Protein AF-A0A2L0VDP8-F1 (afdb_monomer_lite)

Secondary structure (DSSP, 8-state):
--HHHHHHHHHHHHHT--------EEEEEEEEEEE--EEEE-TTS-EEEEPPEEEEEEEEEE--SS--EEEEEEEEEETTS---S-STT---SEEESEEEPTT-TTEEEEBS---SSS--PPPB--B-TT-B-S--EEEEETT---EEEEEEEEEEEETTEET-

Structure (mmCIF, N/CA/C/O backbone):
data_AF-A0A2L0VDP8-F1
#
_entry.id   AF-A0A2L0VDP8-F1
#
loop_
_atom_site.group_PDB
_atom_site.id
_atom_site.type_symbol
_atom_site.label_atom_id
_atom_site.label_alt_id
_atom_site.label_comp_id
_atom_site.label_asym_id
_atom_site.label_entity_id
_atom_site.label_seq_id
_atom_site.pdbx_PDB_ins_code
_atom_site.Cartn_x
_atom_site.Cartn_y
_atom_site.Cartn_z
_atom_site.occupancy
_atom_site.B_iso_or_equiv
_atom_site.auth_seq_id
_atom_site.auth_comp_id
_atom_site.auth_asym_id
_atom_site.auth_atom_id
_atom_site.pdbx_PDB_model_num
ATOM 1 N N . MET A 1 1 ? -23.212 -39.599 25.230 1.00 50.66 1 MET A N 1
ATOM 2 C CA . MET A 1 1 ? -22.667 -38.274 24.851 1.00 50.66 1 MET A CA 1
ATOM 3 C C . MET A 1 1 ? -22.877 -37.335 26.022 1.00 50.66 1 MET A C 1
ATOM 5 O O . MET A 1 1 ? -24.000 -37.229 26.491 1.00 50.66 1 MET A O 1
ATOM 9 N N . ASN A 1 2 ? -21.799 -36.774 26.568 1.00 51.88 2 ASN A N 1
ATOM 10 C CA . ASN A 1 2 ? -21.827 -36.059 27.843 1.00 51.88 2 ASN A CA 1
ATOM 11 C C . ASN A 1 2 ? -22.325 -34.611 27.621 1.00 51.88 2 ASN A C 1
ATOM 13 O O . ASN A 1 2 ? -21.630 -33.857 26.937 1.00 51.88 2 ASN A O 1
ATOM 17 N N . PRO A 1 3 ? -23.496 -34.201 28.148 1.00 59.81 3 PRO A N 1
ATOM 18 C CA . PRO A 1 3 ? -24.065 -32.863 27.920 1.00 59.81 3 PRO A CA 1
ATOM 19 C C . PRO A 1 3 ? -23.149 -31.727 28.409 1.00 59.81 3 PRO A C 1
ATOM 21 O O . PRO A 1 3 ? -23.218 -30.609 27.903 1.00 59.81 3 PRO A O 1
ATOM 24 N N . PHE A 1 4 ? -22.223 -32.036 29.322 1.00 62.88 4 PHE A N 1
ATOM 25 C CA . PHE A 1 4 ? -21.184 -31.124 29.801 1.00 62.88 4 PHE A CA 1
ATOM 26 C C . PHE A 1 4 ? -20.185 -30.693 28.714 1.00 62.88 4 PHE A C 1
ATOM 28 O O . PHE A 1 4 ? -19.740 -29.548 28.705 1.00 62.88 4 PHE A O 1
ATOM 35 N N . LEU A 1 5 ? -19.852 -31.585 27.775 1.00 57.28 5 LEU A N 1
ATOM 36 C CA . LEU A 1 5 ? -18.908 -31.296 26.686 1.00 57.28 5 LEU A CA 1
ATOM 37 C C . LEU A 1 5 ? -19.510 -30.331 25.653 1.00 57.28 5 LEU A C 1
ATOM 39 O O . LEU A 1 5 ? -18.810 -29.460 25.146 1.00 57.28 5 LEU A O 1
ATOM 43 N N . LEU A 1 6 ? -20.817 -30.442 25.399 1.00 59.72 6 LEU A N 1
ATOM 44 C CA . LEU A 1 6 ? -21.552 -29.584 24.462 1.00 59.72 6 LEU A CA 1
ATOM 45 C C . LEU A 1 6 ? -21.657 -28.136 24.973 1.00 59.72 6 LEU A C 1
ATOM 47 O O . LEU A 1 6 ? -21.409 -27.191 24.224 1.00 59.72 6 LEU A O 1
ATOM 51 N N . LEU A 1 7 ? -21.932 -27.956 26.268 1.00 59.16 7 LEU A N 1
ATOM 52 C CA . LEU A 1 7 ? -21.945 -26.640 26.921 1.00 59.16 7 LEU A CA 1
ATOM 53 C C . LEU A 1 7 ? -20.562 -25.975 26.936 1.00 59.16 7 LEU A C 1
ATOM 55 O O . LEU A 1 7 ? -20.469 -24.773 26.694 1.00 59.16 7 LEU A O 1
ATOM 59 N N . PHE A 1 8 ? -19.489 -26.746 27.138 1.00 58.59 8 PHE A N 1
ATOM 60 C CA . PHE A 1 8 ? -18.119 -26.223 27.090 1.00 58.59 8 PHE A CA 1
ATOM 61 C C . PHE A 1 8 ? -17.727 -25.730 25.694 1.00 58.59 8 PHE A C 1
ATOM 63 O O . PHE A 1 8 ? -17.122 -24.668 25.573 1.00 58.59 8 PHE A O 1
ATOM 70 N N . THR A 1 9 ? -18.105 -26.451 24.631 1.00 57.84 9 THR A N 1
ATOM 71 C CA . THR A 1 9 ? -17.824 -26.013 23.253 1.00 57.84 9 THR A CA 1
ATOM 72 C C . THR A 1 9 ? -18.583 -24.744 22.868 1.00 57.84 9 THR A C 1
ATOM 74 O O . THR A 1 9 ? -18.042 -23.903 22.154 1.00 57.84 9 THR A O 1
ATOM 77 N N . ILE A 1 10 ? -19.801 -24.565 23.389 1.00 60.47 10 ILE A N 1
ATOM 78 C CA . ILE A 1 10 ? -20.594 -23.351 23.166 1.00 60.47 10 ILE A CA 1
ATOM 79 C C . ILE A 1 10 ? -19.989 -22.174 23.948 1.00 60.47 10 ILE A C 1
ATOM 81 O O . ILE A 1 10 ? -19.824 -21.097 23.383 1.00 60.47 10 ILE A O 1
ATOM 85 N N . LEU A 1 11 ? -19.575 -22.372 25.207 1.00 54.66 11 LEU A N 1
ATOM 86 C CA . LEU A 1 11 ? -18.901 -21.329 25.993 1.00 54.66 11 LEU A CA 1
ATOM 87 C C . LEU A 1 11 ? -17.541 -20.922 25.408 1.00 54.66 11 LEU A C 1
ATOM 89 O O . LEU A 1 11 ? -17.230 -19.734 25.402 1.00 54.66 11 LEU A O 1
ATOM 93 N N . LEU A 1 12 ? -16.757 -21.867 24.874 1.00 52.75 12 LEU A N 1
ATOM 94 C CA . LEU A 1 12 ? -15.515 -21.543 24.164 1.00 52.75 12 LEU A CA 1
ATOM 95 C C . LEU A 1 12 ? -15.805 -20.704 22.913 1.00 52.75 12 LEU A C 1
ATOM 97 O O . LEU A 1 12 ? -15.177 -19.668 22.720 1.00 52.75 12 LEU A O 1
ATOM 101 N N . ALA A 1 13 ? -16.790 -21.095 22.097 1.00 48.72 13 ALA A N 1
ATOM 102 C CA . ALA A 1 13 ? -17.176 -20.342 20.901 1.00 48.72 13 ALA A CA 1
ATOM 103 C C . ALA A 1 13 ? -17.688 -18.923 21.225 1.00 48.72 13 ALA A C 1
ATOM 105 O O . ALA A 1 13 ? -17.437 -17.993 20.464 1.00 48.72 13 ALA A O 1
ATOM 106 N N . ILE A 1 14 ? -18.342 -18.737 22.379 1.00 52.62 14 ILE A N 1
ATOM 107 C CA . ILE A 1 14 ? -18.772 -17.426 22.894 1.00 52.62 14 ILE A CA 1
ATOM 108 C C . ILE A 1 14 ? -17.588 -16.626 23.473 1.00 52.62 14 ILE A C 1
ATOM 110 O O . ILE A 1 14 ? -17.614 -15.400 23.446 1.00 52.62 14 ILE A O 1
ATOM 114 N N . GLN A 1 15 ? -16.522 -17.250 23.980 1.00 48.69 15 GLN A N 1
ATOM 115 C CA . GLN A 1 15 ? -15.327 -16.502 24.403 1.00 48.69 15 GLN A CA 1
ATOM 116 C C . GLN A 1 15 ? -14.462 -16.037 23.227 1.00 48.69 15 GLN A C 1
ATOM 118 O O . GLN A 1 15 ? -13.835 -14.985 23.320 1.00 48.69 15 GLN A O 1
ATO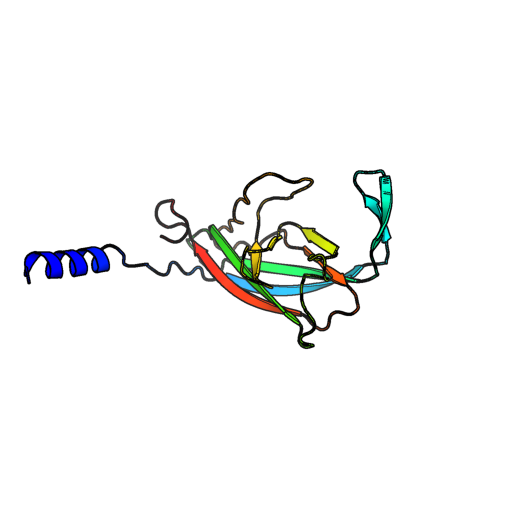M 123 N N . PHE A 1 16 ? -14.494 -16.747 22.099 1.00 47.91 16 PHE A N 1
ATOM 124 C CA . PHE A 1 16 ? -13.854 -16.324 20.852 1.00 47.91 16 PHE A CA 1
ATOM 125 C C . PHE A 1 16 ? -14.813 -15.545 19.945 1.00 47.91 16 PHE A C 1
ATOM 127 O O . PHE A 1 16 ? -14.853 -15.781 18.736 1.00 47.91 16 PHE A O 1
ATOM 134 N N . HIS A 1 17 ? -15.565 -14.581 20.497 1.00 42.88 17 HIS A N 1
ATOM 135 C CA . HIS A 1 17 ? -16.097 -13.499 19.668 1.00 42.88 17 HIS A CA 1
ATOM 136 C C . HIS A 1 17 ? -14.896 -12.788 19.043 1.00 42.88 17 HIS A C 1
ATOM 138 O O . HIS A 1 17 ? -14.310 -11.889 19.644 1.00 42.88 17 HIS A O 1
ATOM 144 N N . ALA A 1 18 ? -14.514 -13.217 17.841 1.00 46.59 18 ALA A N 1
ATOM 145 C CA . ALA A 1 18 ? -13.648 -12.470 16.955 1.00 46.59 18 ALA A CA 1
ATOM 146 C C . ALA A 1 18 ? -14.387 -11.167 16.644 1.00 46.59 18 ALA A C 1
ATOM 148 O O . ALA A 1 18 ? -15.135 -11.064 15.673 1.00 46.59 18 ALA A O 1
ATOM 149 N N . HIS A 1 19 ? -14.265 -10.185 17.536 1.00 47.44 19 HIS A N 1
ATOM 150 C CA . HIS A 1 19 ? -14.693 -8.836 17.252 1.00 47.44 19 HIS A CA 1
ATOM 151 C C . HIS A 1 19 ? -13.905 -8.419 16.020 1.00 47.44 19 HIS A C 1
ATOM 153 O O . HIS A 1 19 ? -12.683 -8.308 16.062 1.00 47.44 19 HIS A O 1
ATOM 159 N N . ILE A 1 20 ? -14.600 -8.247 14.899 1.00 54.06 20 ILE A N 1
ATOM 160 C CA . ILE A 1 20 ? -13.995 -7.689 13.699 1.00 54.06 20 ILE A CA 1
ATOM 161 C C . ILE A 1 20 ? -13.697 -6.227 14.031 1.00 54.06 20 ILE A C 1
ATOM 163 O O . ILE A 1 20 ? -14.545 -5.343 13.928 1.00 54.06 20 ILE A O 1
ATOM 167 N N . VAL A 1 21 ? -12.484 -5.989 14.514 1.00 64.62 21 VAL A N 1
ATOM 168 C CA . VAL A 1 21 ? -11.935 -4.671 14.806 1.00 64.62 21 VAL A CA 1
ATOM 169 C C . VAL A 1 21 ? -11.539 -4.055 13.465 1.00 64.62 21 VAL A C 1
ATOM 171 O O . VAL A 1 21 ? -10.397 -4.150 13.029 1.00 64.62 21 VAL A O 1
ATOM 174 N N . SER A 1 22 ? -12.525 -3.478 12.781 1.00 74.06 22 SER A N 1
ATOM 175 C CA . SER A 1 22 ? -12.353 -2.752 11.521 1.00 74.06 22 SER A CA 1
ATOM 176 C C . SER A 1 22 ? -12.049 -1.284 11.811 1.00 74.06 22 SER A C 1
ATOM 178 O O . SER A 1 22 ? -12.848 -0.615 12.467 1.00 74.06 22 SER A O 1
ATOM 180 N N . ALA A 1 23 ? -10.925 -0.777 11.310 1.00 78.00 23 ALA A N 1
ATOM 181 C CA . ALA A 1 23 ? -10.647 0.657 11.256 1.00 78.00 23 ALA A CA 1
ATOM 182 C C . ALA A 1 23 ? -11.269 1.272 9.992 1.00 78.00 23 ALA A C 1
ATOM 184 O O . ALA A 1 23 ? -11.304 0.641 8.932 1.00 78.00 23 ALA A O 1
ATOM 185 N N . ASN A 1 24 ? -11.761 2.504 10.090 1.00 86.81 24 ASN A N 1
ATOM 186 C CA . ASN A 1 24 ? -12.262 3.254 8.946 1.00 86.81 24 ASN A CA 1
ATOM 187 C C . ASN A 1 24 ? -11.091 3.938 8.230 1.00 86.81 24 ASN A C 1
ATOM 189 O O . ASN A 1 24 ? -10.682 5.033 8.611 1.00 86.81 24 ASN A O 1
ATOM 193 N N . VAL A 1 25 ? -10.554 3.300 7.189 1.00 88.88 25 VAL A N 1
ATOM 194 C CA . VAL A 1 25 ? -9.414 3.812 6.414 1.00 88.88 25 VAL A CA 1
ATOM 195 C C . VAL A 1 25 ? -9.813 4.063 4.961 1.00 88.88 25 VAL A C 1
ATOM 197 O O . VAL A 1 25 ? -10.356 3.178 4.301 1.00 88.88 25 VAL A O 1
ATOM 200 N N . THR A 1 26 ? -9.500 5.248 4.433 1.00 90.81 26 THR A N 1
ATOM 201 C CA . THR A 1 26 ? -9.572 5.514 2.985 1.00 90.81 26 THR A CA 1
ATOM 202 C C . THR A 1 26 ? -8.243 5.159 2.342 1.00 90.81 26 THR A C 1
ATOM 204 O O . THR A 1 26 ? -7.200 5.497 2.893 1.00 90.81 26 THR A O 1
ATOM 207 N N . ALA A 1 27 ? -8.278 4.532 1.167 1.00 91.38 27 ALA A N 1
ATOM 208 C CA . ALA A 1 27 ? -7.098 4.181 0.388 1.00 91.38 27 ALA A CA 1
ATOM 209 C C . ALA A 1 27 ? -7.131 4.877 -0.984 1.00 91.38 27 ALA A C 1
ATOM 211 O O . ALA A 1 27 ? -8.159 4.844 -1.663 1.00 91.38 27 ALA A O 1
ATOM 212 N N . ARG A 1 28 ? -6.016 5.475 -1.409 1.00 91.38 28 ARG A N 1
ATOM 213 C CA . ARG A 1 28 ? -5.824 6.042 -2.755 1.00 91.38 28 ARG A CA 1
ATOM 214 C C . ARG A 1 28 ? -4.476 5.617 -3.333 1.00 91.38 28 ARG A C 1
ATOM 216 O O . ARG A 1 28 ? -3.517 5.399 -2.598 1.00 91.38 28 ARG A O 1
ATOM 223 N N . LEU A 1 29 ? -4.422 5.487 -4.655 1.00 90.38 29 LEU A N 1
ATOM 224 C CA . LEU A 1 29 ? -3.223 5.145 -5.415 1.00 90.38 29 LEU A CA 1
ATOM 225 C C . LEU A 1 29 ? -2.967 6.244 -6.434 1.00 90.38 29 LEU A C 1
ATOM 227 O O . LEU A 1 29 ? -3.870 6.599 -7.190 1.00 90.38 29 LEU A O 1
ATOM 231 N N . GLU A 1 30 ? -1.738 6.737 -6.485 1.00 89.75 30 GLU A N 1
ATOM 232 C CA . GLU A 1 30 ? -1.353 7.801 -7.405 1.00 89.75 30 GLU A CA 1
ATOM 233 C C . GLU A 1 30 ? -0.084 7.441 -8.155 1.00 89.75 30 GLU A C 1
ATOM 235 O O . GLU A 1 30 ? 0.826 6.809 -7.620 1.00 89.75 30 GLU A O 1
ATOM 240 N N . THR A 1 31 ? -0.009 7.872 -9.409 1.00 88.00 31 THR A N 1
ATOM 241 C CA . THR A 1 31 ? 1.238 7.852 -10.166 1.00 88.00 31 THR A CA 1
ATOM 242 C C . THR A 1 31 ? 2.030 9.106 -9.828 1.00 88.00 31 THR A C 1
ATOM 244 O O . THR A 1 31 ? 1.601 10.212 -10.145 1.00 88.00 31 THR A O 1
ATOM 247 N N . THR A 1 32 ? 3.202 8.940 -9.220 1.00 85.12 32 THR A N 1
ATOM 248 C CA . THR A 1 32 ? 4.069 10.062 -8.825 1.00 85.12 32 THR A CA 1
ATOM 249 C C . THR A 1 32 ? 5.114 10.406 -9.885 1.00 85.12 32 THR A C 1
ATOM 251 O O . THR A 1 32 ? 5.733 11.465 -9.829 1.00 85.12 32 THR A O 1
ATOM 254 N N . 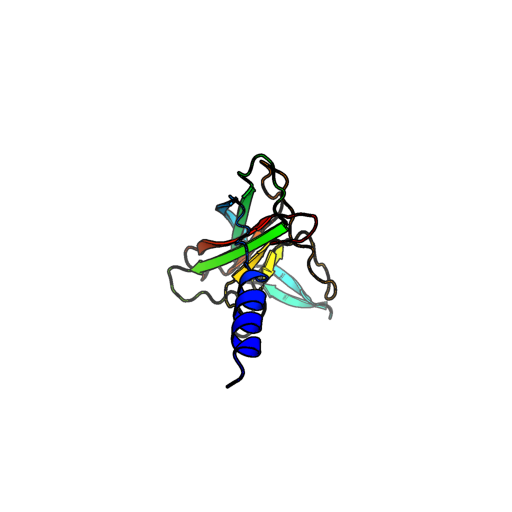GLY A 1 33 ? 5.298 9.546 -10.892 1.00 86.31 33 GLY A N 1
ATOM 255 C CA . GLY A 1 33 ? 6.107 9.865 -12.064 1.00 86.31 33 GLY A CA 1
ATOM 256 C C . GLY A 1 33 ? 6.601 8.646 -12.832 1.00 86.31 33 GLY A C 1
ATOM 257 O O . GLY A 1 33 ? 6.293 7.499 -12.511 1.00 86.31 33 GLY A O 1
ATOM 258 N N . LYS A 1 34 ? 7.411 8.904 -13.860 1.00 85.38 34 LYS A N 1
ATOM 259 C CA . LYS A 1 34 ? 8.158 7.862 -14.575 1.00 85.38 34 LYS A CA 1
ATOM 260 C C . LYS A 1 34 ? 9.474 7.573 -13.855 1.00 85.38 34 LYS A C 1
ATOM 262 O O . LYS A 1 34 ? 10.098 8.470 -13.292 1.00 85.38 34 LYS A O 1
ATOM 267 N N . TRP A 1 35 ? 9.919 6.326 -13.912 1.00 78.31 35 TRP A N 1
ATOM 268 C CA . TRP A 1 35 ? 11.227 5.891 -13.444 1.00 78.31 35 TRP A CA 1
ATOM 269 C C . TRP A 1 35 ? 12.101 5.532 -14.652 1.00 78.31 35 TRP A C 1
ATOM 271 O O . TRP A 1 35 ? 11.726 4.650 -15.423 1.00 78.31 35 TRP A O 1
ATOM 281 N N . PRO A 1 36 ? 13.246 6.199 -14.870 1.00 82.25 36 PRO A N 1
ATOM 282 C CA . PRO A 1 36 ? 14.133 5.843 -15.971 1.00 82.25 36 PRO A CA 1
ATOM 283 C C . PRO A 1 36 ? 14.818 4.501 -15.698 1.00 82.25 36 PRO A C 1
ATOM 285 O O . PRO A 1 36 ? 15.037 4.137 -14.541 1.00 82.25 36 PRO A O 1
ATOM 288 N N . ALA A 1 37 ? 15.214 3.796 -16.759 1.00 81.44 37 ALA A N 1
ATOM 289 C CA . ALA A 1 37 ? 16.072 2.625 -16.620 1.00 81.44 37 ALA A CA 1
ATOM 290 C C . ALA A 1 37 ? 17.368 3.010 -15.883 1.00 81.44 37 ALA A C 1
ATOM 292 O O . ALA A 1 37 ? 17.950 4.068 -16.143 1.00 81.44 37 ALA A O 1
ATOM 293 N N . LYS A 1 38 ? 17.810 2.171 -14.944 1.00 76.56 38 LYS A N 1
ATOM 294 C CA . LYS A 1 38 ? 19.011 2.423 -14.135 1.00 76.56 38 LYS A CA 1
ATOM 295 C C . LYS A 1 38 ? 19.850 1.170 -14.002 1.00 76.56 38 LYS A C 1
ATOM 297 O O . LYS A 1 38 ? 19.328 0.107 -13.691 1.00 76.56 38 LYS A O 1
ATOM 302 N N . THR A 1 39 ? 21.160 1.326 -14.125 1.00 79.06 39 THR A N 1
ATOM 303 C CA . THR A 1 39 ? 22.116 0.286 -13.746 1.00 79.06 39 THR A CA 1
ATOM 304 C C . THR A 1 39 ? 22.512 0.497 -12.290 1.00 79.06 39 THR A C 1
ATOM 306 O O . THR A 1 39 ? 23.136 1.500 -11.950 1.00 79.06 39 THR A O 1
ATOM 309 N N . LEU A 1 40 ? 22.113 -0.429 -11.424 1.00 75.06 40 LEU A N 1
ATOM 310 C CA . LEU A 1 40 ? 22.518 -0.485 -10.020 1.00 75.06 40 LEU A CA 1
ATOM 311 C C . LEU A 1 40 ? 23.657 -1.494 -9.850 1.00 75.06 40 LEU A C 1
ATOM 313 O O . LEU A 1 40 ? 23.929 -2.270 -10.758 1.00 75.06 40 LEU A O 1
ATOM 317 N N . LYS A 1 41 ? 24.328 -1.501 -8.698 1.00 73.44 41 LYS A N 1
ATOM 318 C CA . LYS A 1 41 ? 25.261 -2.574 -8.326 1.00 73.44 41 LYS A CA 1
ATOM 319 C C . LYS A 1 41 ? 24.606 -3.456 -7.271 1.00 73.44 41 LYS A C 1
ATOM 321 O O . LYS A 1 41 ? 23.997 -2.926 -6.345 1.00 73.44 41 LYS A O 1
ATOM 326 N N . ASN A 1 42 ? 24.713 -4.775 -7.405 1.00 73.75 42 ASN A N 1
ATOM 327 C CA . ASN A 1 42 ? 24.300 -5.694 -6.342 1.00 73.75 42 ASN A CA 1
ATOM 328 C C . ASN A 1 42 ? 25.341 -5.729 -5.202 1.00 73.75 42 ASN A C 1
ATOM 330 O O . ASN A 1 42 ? 26.389 -5.086 -5.280 1.00 73.75 42 ASN A O 1
ATOM 334 N N . ASN A 1 43 ? 25.087 -6.530 -4.163 1.00 65.88 43 ASN A N 1
ATOM 335 C CA . ASN A 1 43 ? 25.987 -6.686 -3.008 1.00 65.88 43 ASN A CA 1
ATOM 336 C C . ASN A 1 43 ? 27.380 -7.248 -3.365 1.00 65.88 43 ASN A C 1
ATOM 338 O O . ASN A 1 43 ? 28.282 -7.214 -2.536 1.00 65.88 43 ASN A O 1
ATOM 342 N N . LYS A 1 44 ? 27.564 -7.764 -4.587 1.00 77.81 44 LYS A N 1
ATOM 343 C CA . LYS A 1 44 ? 28.845 -8.246 -5.126 1.00 77.81 44 LYS A CA 1
ATOM 344 C C . LYS A 1 44 ? 29.529 -7.216 -6.035 1.00 77.81 44 LYS A C 1
ATOM 346 O O . LYS A 1 44 ? 30.572 -7.502 -6.609 1.00 77.81 44 LYS A O 1
ATOM 351 N N . GLY A 1 45 ? 28.946 -6.024 -6.186 1.00 78.06 45 GLY A N 1
ATOM 352 C CA . GLY A 1 45 ? 29.443 -4.968 -7.067 1.00 78.06 45 GLY A CA 1
ATOM 353 C C . GLY A 1 45 ? 29.105 -5.161 -8.550 1.00 78.06 45 GLY A C 1
ATOM 354 O O . GLY A 1 45 ? 29.519 -4.336 -9.367 1.00 78.06 45 GLY A O 1
ATOM 355 N N . GLU A 1 46 ? 28.350 -6.203 -8.908 1.00 74.56 46 GLU A N 1
ATOM 356 C CA . GLU A 1 46 ? 27.992 -6.522 -10.293 1.00 74.56 46 GLU A CA 1
ATOM 357 C C . GLU A 1 46 ? 26.854 -5.612 -10.783 1.00 74.56 46 GLU A C 1
ATOM 359 O O . GLU A 1 46 ? 25.922 -5.334 -10.018 1.00 74.56 46 GLU A O 1
ATOM 364 N N . PRO A 1 47 ? 26.889 -5.153 -12.048 1.00 77.38 47 PRO A N 1
ATOM 365 C CA . PRO A 1 47 ? 25.839 -4.313 -12.602 1.00 77.38 47 PRO A CA 1
ATOM 366 C C . PRO A 1 47 ? 24.524 -5.090 -12.763 1.00 77.38 47 PRO A C 1
ATOM 368 O O . PRO A 1 47 ? 24.470 -6.143 -13.392 1.00 77.38 47 PRO A O 1
ATOM 371 N N . VAL A 1 48 ? 23.442 -4.521 -12.241 1.00 74.62 48 VAL A N 1
ATOM 372 C CA . VAL A 1 48 ? 22.061 -4.977 -12.395 1.00 74.62 48 VAL A CA 1
ATOM 373 C C . VAL A 1 48 ? 21.287 -3.890 -13.123 1.00 74.62 48 VAL A C 1
ATOM 375 O O . VAL A 1 48 ? 21.111 -2.786 -12.606 1.00 74.62 48 VAL A O 1
ATOM 378 N N . VAL A 1 49 ? 20.825 -4.194 -14.333 1.00 74.31 49 VAL A N 1
ATOM 379 C CA . VAL A 1 49 ? 20.017 -3.267 -15.129 1.00 74.31 49 VAL A CA 1
ATOM 380 C C . VAL A 1 49 ? 18.562 -3.381 -14.698 1.00 74.31 49 VAL A C 1
ATOM 382 O O . VAL A 1 49 ? 17.933 -4.424 -14.860 1.00 74.31 49 VAL A O 1
ATOM 385 N N . MET A 1 50 ? 18.025 -2.293 -14.160 1.00 69.62 50 MET A N 1
ATOM 386 C CA . MET A 1 50 ? 16.602 -2.138 -13.900 1.00 69.62 50 MET A CA 1
ATOM 387 C C . MET A 1 50 ? 15.944 -1.460 -15.105 1.00 69.62 50 MET A C 1
ATOM 389 O O . MET A 1 50 ? 16.432 -0.406 -15.532 1.00 69.62 50 MET A O 1
ATOM 393 N N . PRO A 1 51 ? 14.859 -2.028 -15.658 1.00 72.56 51 PRO A N 1
ATOM 394 C CA . PRO A 1 51 ? 14.152 -1.424 -16.780 1.00 72.56 51 PRO A CA 1
ATOM 395 C C . PRO A 1 51 ? 13.488 -0.102 -16.372 1.00 72.56 51 PRO A C 1
ATOM 397 O O . PRO A 1 51 ? 13.379 0.230 -15.186 1.00 72.56 51 PRO A O 1
ATOM 400 N N . ALA A 1 52 ? 13.057 0.666 -17.373 1.00 78.56 52 ALA A N 1
ATOM 401 C CA . ALA A 1 52 ? 12.209 1.823 -17.132 1.00 78.56 52 ALA A CA 1
ATOM 402 C C . ALA A 1 52 ? 10.883 1.382 -16.492 1.00 78.56 52 ALA A C 1
ATOM 404 O O . ALA A 1 52 ? 10.458 0.234 -16.602 1.00 78.56 52 ALA A O 1
ATOM 405 N N . GLY A 1 53 ? 10.239 2.293 -15.779 1.00 79.69 53 GLY A N 1
ATOM 406 C CA . GLY A 1 53 ? 9.058 1.971 -15.002 1.00 79.69 53 GLY A CA 1
ATOM 407 C C . GLY A 1 53 ? 8.203 3.175 -14.667 1.00 79.69 53 GLY A C 1
ATOM 408 O O . GLY A 1 53 ? 8.449 4.300 -15.107 1.00 79.69 53 GLY A O 1
ATOM 409 N N . VAL A 1 54 ? 7.196 2.930 -13.844 1.00 82.44 54 VAL A N 1
ATOM 410 C CA . VAL A 1 54 ? 6.299 3.943 -13.296 1.00 82.44 54 VAL A CA 1
ATOM 411 C C . VAL A 1 54 ? 6.372 3.863 -11.777 1.00 82.44 54 VAL A C 1
ATOM 413 O O . VAL A 1 54 ? 6.363 2.774 -11.197 1.00 82.44 54 VAL A O 1
ATOM 416 N N . ARG A 1 55 ? 6.488 5.026 -11.136 1.00 83.69 55 ARG A N 1
ATOM 417 C CA . ARG A 1 55 ? 6.448 5.151 -9.684 1.00 83.69 55 ARG A CA 1
ATOM 418 C C . ARG A 1 55 ? 5.011 5.388 -9.237 1.00 83.69 55 ARG A C 1
ATOM 420 O O . ARG A 1 55 ? 4.322 6.256 -9.778 1.00 83.69 55 ARG A O 1
ATOM 427 N N . TYR A 1 56 ? 4.601 4.628 -8.236 1.00 86.06 56 TYR A N 1
ATOM 428 C CA . TYR A 1 56 ? 3.310 4.744 -7.587 1.00 86.06 56 TYR A CA 1
ATOM 429 C C . TYR A 1 56 ? 3.487 5.073 -6.109 1.00 86.06 56 TYR A C 1
ATOM 431 O O . TYR A 1 56 ? 4.436 4.602 -5.481 1.00 86.06 56 TYR A O 1
ATOM 439 N N . ALA A 1 57 ? 2.552 5.846 -5.567 1.00 87.69 57 ALA A N 1
ATOM 440 C CA . ALA A 1 57 ? 2.395 6.066 -4.138 1.00 87.69 57 ALA A CA 1
ATOM 441 C C . ALA A 1 57 ? 1.011 5.591 -3.688 1.00 87.69 57 ALA A C 1
ATOM 443 O O . ALA A 1 57 ? 0.007 5.850 -4.358 1.00 87.69 57 ALA A O 1
ATOM 444 N N . VAL A 1 58 ? 0.965 4.889 -2.560 1.00 89.38 58 VAL A N 1
ATOM 445 C CA . VAL A 1 58 ? -0.275 4.535 -1.866 1.00 89.38 58 VAL A CA 1
ATOM 446 C C . VAL A 1 58 ? -0.449 5.446 -0.673 1.00 89.38 58 VAL A C 1
ATOM 448 O O . VAL A 1 58 ? 0.474 5.639 0.118 1.00 89.38 58 VAL A O 1
ATOM 451 N N . PHE A 1 59 ? -1.658 5.966 -0.522 1.00 89.81 59 PHE A N 1
ATOM 452 C CA . PHE A 1 59 ? -2.026 6.738 0.645 1.00 89.81 59 PHE A CA 1
ATOM 453 C C . PHE A 1 59 ? -3.209 6.092 1.350 1.00 89.81 59 PHE A C 1
ATOM 455 O O . PHE A 1 59 ? -4.197 5.703 0.728 1.00 89.81 59 PHE A O 1
ATOM 462 N N . PHE A 1 60 ? -3.088 5.999 2.659 1.00 91.38 60 PHE A N 1
ATOM 463 C CA . PHE A 1 60 ? -4.030 5.465 3.609 1.00 91.38 60 PHE A CA 1
ATOM 464 C C . PHE A 1 60 ? -4.279 6.534 4.656 1.00 91.38 60 PHE A C 1
ATOM 466 O O . PHE A 1 60 ? -3.354 6.961 5.346 1.00 91.38 60 PHE A O 1
ATOM 473 N N . LYS A 1 61 ? -5.536 6.950 4.785 1.00 91.31 61 LYS A N 1
ATOM 474 C CA . LYS A 1 61 ? -5.966 7.910 5.797 1.00 91.31 61 LYS A CA 1
ATOM 475 C C . LYS A 1 61 ? -6.852 7.225 6.814 1.00 91.31 61 LYS A C 1
ATOM 477 O O . LYS A 1 61 ? -7.885 6.670 6.445 1.00 91.31 61 LYS A O 1
ATOM 482 N N . ASN A 1 62 ? -6.478 7.313 8.083 1.00 91.69 62 ASN A N 1
ATOM 483 C CA . ASN A 1 62 ? -7.325 6.890 9.183 1.00 91.69 62 ASN A CA 1
ATOM 484 C C . ASN A 1 62 ? -8.438 7.925 9.402 1.00 91.69 62 ASN A C 1
ATOM 486 O O . ASN A 1 62 ? -8.194 9.028 9.886 1.00 91.69 62 ASN A O 1
ATOM 490 N N . ASN A 1 63 ? -9.669 7.580 9.034 1.00 90.94 63 ASN A N 1
ATOM 491 C CA . ASN A 1 63 ? -10.841 8.436 9.216 1.00 90.94 63 ASN A CA 1
ATOM 492 C C . ASN A 1 63 ? -11.490 8.266 10.594 1.00 90.94 63 ASN A C 1
ATOM 494 O O . ASN A 1 63 ? -12.427 9.005 10.917 1.00 90.94 63 ASN A O 1
ATOM 498 N N . ASP A 1 64 ? -11.037 7.303 11.404 1.00 86.62 64 ASP A N 1
ATOM 499 C CA . ASP A 1 64 ? -11.490 7.205 12.784 1.00 86.62 64 ASP A CA 1
ATOM 500 C C . ASP A 1 64 ? -11.027 8.433 13.568 1.00 86.62 64 ASP A C 1
ATOM 502 O O . ASP A 1 64 ? -9.896 8.900 13.446 1.00 86.62 64 ASP A O 1
ATOM 506 N N . LYS A 1 65 ? -11.921 8.962 14.408 1.00 84.38 65 LYS A N 1
ATOM 507 C CA . LYS A 1 65 ? -11.657 10.166 15.215 1.00 84.38 65 LYS A CA 1
ATOM 508 C C . LYS A 1 65 ? -11.008 9.870 16.565 1.00 84.38 65 LYS A C 1
ATOM 510 O O . LYS A 1 65 ? -10.595 10.797 17.250 1.00 84.38 65 LYS A O 1
ATOM 515 N N . SER A 1 66 ? -10.948 8.602 16.969 1.00 84.25 66 SER A N 1
ATOM 516 C CA . SER A 1 66 ? -10.560 8.222 18.334 1.00 84.25 66 SER A CA 1
ATOM 517 C C . SER A 1 66 ? -9.626 7.021 18.439 1.00 84.25 66 SER A C 1
ATOM 519 O O . SER A 1 66 ? -9.080 6.784 19.512 1.00 84.25 66 SER A O 1
ATOM 521 N N . LYS A 1 67 ? -9.429 6.252 17.363 1.00 86.12 67 LYS A N 1
ATOM 522 C CA . LYS A 1 67 ? -8.676 4.994 17.395 1.00 86.12 67 LYS A CA 1
ATOM 523 C C . LYS A 1 67 ? -7.458 5.053 16.483 1.00 86.12 67 LYS A C 1
ATOM 525 O O . LYS A 1 67 ? -7.546 5.538 15.358 1.00 86.12 67 LYS A O 1
ATOM 530 N N . LYS A 1 68 ? -6.328 4.539 16.975 1.00 85.19 68 LYS A N 1
ATOM 531 C CA . LYS A 1 68 ? -5.098 4.378 16.194 1.00 85.19 68 LYS A CA 1
ATOM 532 C C . LYS A 1 68 ? -5.175 3.091 15.377 1.00 85.19 68 LYS A C 1
ATOM 534 O O . LYS A 1 68 ? -5.489 2.034 15.930 1.00 85.19 68 LYS A O 1
ATOM 539 N N . THR A 1 69 ? -4.881 3.184 14.085 1.00 86.94 69 THR A N 1
ATOM 540 C CA . THR A 1 69 ? -4.751 2.011 13.212 1.00 86.94 69 THR A CA 1
ATOM 541 C C . THR A 1 69 ? -3.468 1.266 13.578 1.00 86.94 69 THR A C 1
ATOM 543 O O . THR A 1 69 ? -2.483 1.902 13.931 1.00 86.94 69 THR A O 1
ATOM 546 N N . CYS A 1 70 ? -3.486 -0.062 13.537 1.00 83.94 70 CYS A N 1
ATOM 547 C CA . CYS A 1 70 ? -2.382 -0.932 13.947 1.00 83.94 70 CYS A CA 1
ATOM 548 C C . CYS A 1 70 ? -1.965 -1.934 12.871 1.00 83.94 70 CYS A C 1
ATOM 550 O O . CYS A 1 70 ? -0.994 -2.649 13.059 1.00 83.94 70 CYS A O 1
ATOM 552 N N . SER A 1 71 ? -2.734 -2.067 11.791 1.00 85.88 71 SER A N 1
ATOM 553 C CA . SER A 1 71 ? -2.388 -2.884 10.631 1.00 85.88 71 SER A CA 1
ATOM 554 C C . SER A 1 71 ? -3.228 -2.426 9.451 1.00 85.88 71 SER A C 1
ATOM 556 O O . SER A 1 71 ? -4.435 -2.222 9.599 1.00 85.88 71 SER A O 1
ATOM 558 N N . ILE A 1 72 ? -2.590 -2.262 8.294 1.00 87.75 72 ILE A N 1
ATOM 559 C CA . ILE A 1 72 ? -3.241 -1.924 7.030 1.00 87.75 72 ILE A CA 1
ATOM 560 C C . ILE A 1 72 ? -2.704 -2.881 5.980 1.00 87.75 72 ILE A C 1
ATOM 562 O O . ILE A 1 72 ? -1.515 -2.851 5.666 1.00 87.75 72 ILE A O 1
ATOM 566 N N . LYS A 1 73 ? -3.583 -3.715 5.427 1.00 88.88 73 LYS A N 1
ATOM 567 C CA . LYS A 1 73 ? -3.281 -4.578 4.288 1.00 88.88 73 LYS A CA 1
ATOM 568 C C . LYS A 1 73 ? -4.109 -4.176 3.093 1.00 88.88 73 LYS A C 1
ATOM 570 O O . LYS A 1 73 ? -5.294 -3.856 3.201 1.00 88.88 73 LYS A O 1
ATOM 575 N N . PHE A 1 74 ? -3.498 -4.256 1.930 1.00 88.62 74 PHE A N 1
ATOM 576 C CA . PHE A 1 74 ? -4.112 -3.870 0.677 1.00 88.62 74 PHE A CA 1
ATOM 577 C C . PHE A 1 74 ? -3.645 -4.784 -0.440 1.00 88.62 74 PHE A C 1
ATOM 579 O O . PHE A 1 74 ? -2.560 -5.353 -0.383 1.00 88.62 74 PHE A O 1
ATOM 586 N N . SER A 1 75 ? -4.469 -4.925 -1.468 1.00 87.62 75 SER A N 1
ATOM 587 C CA . SER A 1 75 ? -4.104 -5.634 -2.681 1.00 87.62 75 SER A CA 1
ATOM 588 C C . SER A 1 75 ? -3.905 -4.660 -3.827 1.00 87.62 75 SER A C 1
ATOM 590 O O . SER A 1 75 ? -4.673 -3.703 -3.974 1.00 87.62 75 SER A O 1
ATOM 592 N N . LEU A 1 76 ? -2.912 -4.947 -4.659 1.00 85.12 76 LEU A N 1
ATOM 593 C CA . LEU A 1 76 ? -2.678 -4.254 -5.918 1.00 85.12 76 LEU A CA 1
ATOM 594 C C . LEU A 1 76 ? -3.024 -5.191 -7.073 1.00 85.12 76 LEU A C 1
ATOM 596 O O . LEU A 1 76 ? -2.549 -6.319 -7.120 1.00 85.12 76 LEU A O 1
ATOM 600 N N . THR A 1 77 ? -3.842 -4.743 -8.016 1.00 79.81 77 THR A N 1
ATOM 601 C CA . THR A 1 77 ? -4.228 -5.556 -9.178 1.00 79.81 77 THR A CA 1
ATOM 602 C C . THR A 1 77 ? -4.077 -4.767 -10.466 1.00 79.81 77 THR A C 1
ATOM 604 O O . THR A 1 77 ? -4.500 -3.617 -10.543 1.00 79.81 77 THR A O 1
ATOM 607 N N . ASP A 1 78 ? -3.501 -5.375 -11.499 1.00 77.56 78 ASP A N 1
ATOM 608 C CA . ASP A 1 78 ? -3.480 -4.791 -12.843 1.00 77.56 78 ASP A CA 1
ATOM 609 C C . ASP A 1 78 ? -4.697 -5.241 -13.639 1.00 77.56 78 ASP A C 1
ATOM 611 O O . ASP A 1 78 ? -5.003 -6.430 -13.748 1.00 77.56 78 ASP A O 1
ATOM 615 N N . THR A 1 79 ? -5.321 -4.263 -14.276 1.00 66.94 79 THR A N 1
ATOM 616 C CA . THR A 1 79 ? -6.361 -4.425 -15.295 1.00 66.94 79 THR A CA 1
ATOM 617 C C . THR A 1 79 ? -6.014 -5.403 -16.425 1.00 66.94 79 THR A C 1
ATOM 619 O O . THR A 1 79 ? -6.913 -6.025 -16.983 1.00 66.94 79 THR A O 1
ATOM 622 N N . LYS A 1 80 ? -4.732 -5.582 -16.767 1.00 63.72 80 LYS A N 1
ATOM 623 C CA . LYS A 1 80 ? -4.291 -6.486 -17.843 1.00 63.72 80 LYS A CA 1
ATOM 624 C C . LYS A 1 80 ? -4.095 -7.938 -17.394 1.00 63.72 80 LYS A C 1
ATOM 626 O O . LYS A 1 80 ? -3.687 -8.761 -18.212 1.00 63.72 80 LYS A O 1
ATOM 631 N N . GLY A 1 81 ? -4.303 -8.257 -16.111 1.00 52.84 81 GLY A N 1
ATOM 632 C CA . GLY A 1 81 ? -4.136 -9.612 -15.563 1.00 52.84 81 GLY A CA 1
ATOM 633 C C . GLY A 1 81 ? -2.702 -10.161 -15.615 1.00 52.84 81 GLY A C 1
ATOM 634 O O . GLY A 1 81 ? -2.472 -11.312 -15.261 1.00 52.84 81 GLY A O 1
ATOM 635 N N . LYS A 1 82 ? -1.723 -9.350 -16.040 1.00 53.06 82 LYS A N 1
ATOM 636 C CA . LYS A 1 82 ? -0.293 -9.704 -16.114 1.00 53.06 82 LYS A CA 1
ATOM 637 C C . LYS A 1 82 ? 0.490 -9.265 -14.879 1.00 53.06 82 LYS A C 1
ATOM 639 O O . LYS A 1 82 ? 1.717 -9.323 -14.868 1.00 53.06 82 LYS A O 1
ATOM 644 N N . PHE A 1 83 ? -0.216 -8.836 -13.839 1.00 46.88 83 PHE A N 1
ATOM 645 C CA . PHE A 1 83 ? 0.401 -8.409 -12.601 1.00 46.88 83 PHE A CA 1
ATOM 646 C C . PHE A 1 83 ? 0.581 -9.567 -11.661 1.00 46.88 83 PHE A C 1
ATOM 648 O O . PHE A 1 83 ? -0.284 -9.988 -10.896 1.00 46.88 83 PHE A O 1
ATOM 655 N N . SER A 1 84 ? 1.792 -10.044 -11.767 1.00 43.00 84 SER A N 1
ATOM 656 C CA . SER A 1 84 ? 2.517 -10.566 -10.657 1.00 43.00 84 SER A CA 1
ATOM 657 C C . SER A 1 84 ? 3.426 -9.398 -10.268 1.00 43.00 84 SER A C 1
ATOM 659 O O . SER A 1 84 ? 4.196 -8.927 -11.111 1.00 43.00 84 SER A O 1
ATOM 661 N N . LEU A 1 85 ? 3.394 -8.914 -9.021 1.00 50.62 85 LEU A N 1
ATOM 662 C CA . LEU A 1 85 ? 4.484 -8.086 -8.446 1.00 50.62 85 LEU A CA 1
ATOM 663 C C . LEU A 1 85 ? 5.773 -8.900 -8.277 1.00 50.62 85 LEU A C 1
ATOM 665 O O . LEU A 1 85 ? 6.557 -8.744 -7.352 1.00 50.62 85 LEU A O 1
ATOM 669 N N . THR A 1 86 ? 5.915 -9.857 -9.168 1.00 41.66 86 THR A N 1
ATOM 670 C CA . THR A 1 86 ? 6.658 -11.068 -9.079 1.00 41.66 86 THR A CA 1
ATOM 671 C C . THR A 1 86 ? 6.963 -11.353 -10.544 1.00 41.66 86 THR A C 1
ATOM 673 O O . THR A 1 86 ? 6.182 -12.006 -11.232 1.00 41.66 86 THR A O 1
ATOM 676 N N . ASP A 1 87 ? 8.102 -10.870 -11.063 1.00 40.38 87 ASP A N 1
ATOM 677 C CA . ASP A 1 87 ? 8.700 -11.562 -12.215 1.00 40.38 87 ASP A CA 1
ATOM 678 C C . ASP A 1 87 ? 8.881 -13.047 -11.804 1.00 40.38 87 ASP A C 1
ATOM 680 O O . ASP A 1 87 ? 8.641 -13.410 -10.650 1.00 40.38 87 ASP A O 1
ATOM 684 N N . LYS A 1 88 ? 9.302 -13.961 -12.670 1.00 45.34 88 LYS A N 1
ATOM 685 C CA . LYS A 1 88 ? 9.692 -15.312 -12.217 1.00 45.34 88 LYS A CA 1
ATOM 686 C C . LYS A 1 88 ? 10.680 -15.327 -11.003 1.00 45.34 88 LYS A C 1
ATOM 688 O O . LYS A 1 88 ? 10.934 -16.401 -10.467 1.00 45.34 88 LYS A O 1
ATOM 693 N N . LYS A 1 89 ? 11.191 -14.163 -10.554 1.00 40.62 89 LYS A N 1
ATOM 694 C CA . LYS A 1 89 ? 11.931 -13.827 -9.318 1.00 40.62 89 LYS A CA 1
ATOM 695 C C . LYS A 1 89 ? 11.370 -12.711 -8.421 1.00 40.62 89 LYS A C 1
ATOM 697 O O . LYS A 1 89 ? 11.988 -12.358 -7.422 1.00 40.62 89 LYS A O 1
ATOM 702 N N . GLY A 1 90 ? 10.199 -12.178 -8.696 1.00 39.44 90 GLY A N 1
ATOM 703 C CA . GLY A 1 90 ? 9.340 -12.008 -7.548 1.00 39.44 90 GLY A CA 1
ATOM 704 C C . GLY A 1 90 ? 9.134 -10.638 -6.899 1.00 39.44 90 GLY A C 1
ATOM 705 O O . GLY A 1 90 ? 8.484 -10.614 -5.859 1.00 39.44 90 GLY A O 1
ATOM 706 N N . MET A 1 91 ? 9.626 -9.530 -7.465 1.00 49.56 91 MET A N 1
ATOM 707 C CA . MET A 1 91 ? 9.522 -8.245 -6.765 1.00 49.56 91 MET A CA 1
ATOM 708 C C . MET A 1 91 ? 9.096 -7.045 -7.629 1.00 49.56 91 MET A C 1
ATOM 710 O O . MET A 1 91 ? 9.436 -6.980 -8.814 1.00 49.56 91 MET A O 1
ATOM 714 N N . PRO A 1 92 ? 8.430 -6.037 -7.030 1.00 51.66 92 PRO A N 1
ATOM 715 C CA . PRO A 1 92 ? 8.568 -4.645 -7.468 1.00 51.66 92 PRO A CA 1
ATOM 716 C C . PRO A 1 92 ? 10.048 -4.280 -7.590 1.00 51.66 92 PRO A C 1
ATOM 718 O O . PRO A 1 92 ? 10.880 -4.723 -6.802 1.00 51.66 92 PRO A O 1
ATOM 721 N N . ILE A 1 93 ? 10.373 -3.411 -8.547 1.00 55.22 93 ILE A N 1
ATOM 722 C CA . ILE A 1 93 ? 11.741 -2.905 -8.754 1.00 55.22 93 ILE A CA 1
ATOM 723 C C . ILE A 1 93 ? 12.270 -2.293 -7.444 1.00 55.22 93 ILE A C 1
ATOM 725 O O . ILE A 1 93 ? 13.459 -2.383 -7.140 1.00 55.22 93 ILE A O 1
ATOM 729 N N . LYS A 1 94 ? 11.375 -1.695 -6.648 1.00 61.69 94 LYS A N 1
ATOM 730 C CA . LYS A 1 94 ? 11.662 -1.232 -5.292 1.00 61.69 94 LYS A CA 1
ATOM 731 C C . LYS A 1 94 ? 10.369 -1.045 -4.499 1.00 61.69 94 LYS A C 1
ATOM 733 O O . LYS A 1 94 ? 9.403 -0.532 -5.065 1.00 61.69 94 LYS A O 1
ATOM 738 N N . LEU A 1 95 ? 10.375 -1.426 -3.223 1.00 67.44 95 LEU A N 1
ATOM 739 C CA . LEU A 1 95 ? 9.364 -1.054 -2.228 1.00 67.44 95 LEU A CA 1
ATOM 740 C C . LEU A 1 95 ? 9.977 -0.069 -1.247 1.00 67.44 95 LEU A C 1
ATOM 742 O O . LEU A 1 95 ? 11.161 -0.168 -0.926 1.00 67.44 95 LEU A O 1
ATOM 746 N N . PHE A 1 96 ? 9.157 0.853 -0.771 1.00 69.19 96 PHE A N 1
ATOM 747 C CA . PHE A 1 96 ? 9.476 1.744 0.328 1.00 69.19 96 PHE A CA 1
ATOM 748 C C . PHE A 1 96 ? 8.295 1.718 1.288 1.00 69.19 96 PHE A C 1
ATOM 750 O O . PHE A 1 96 ? 7.187 2.083 0.887 1.00 69.19 96 PHE A O 1
ATOM 757 N N . ASP A 1 97 ? 8.536 1.257 2.517 1.00 72.81 97 ASP A N 1
ATOM 758 C CA . ASP A 1 97 ? 7.554 1.280 3.612 1.00 72.81 97 ASP A CA 1
ATOM 759 C C . ASP A 1 97 ? 6.282 0.455 3.312 1.00 72.81 97 ASP A C 1
ATOM 761 O O . ASP A 1 97 ? 5.183 0.699 3.812 1.00 72.81 97 ASP A O 1
ATOM 765 N N . ILE A 1 98 ? 6.437 -0.555 2.452 1.00 78.25 98 ILE A N 1
ATOM 766 C CA . ILE A 1 98 ? 5.418 -1.528 2.057 1.00 78.25 98 ILE A CA 1
ATOM 767 C C . ILE A 1 98 ? 6.083 -2.897 2.010 1.00 78.25 98 ILE A C 1
ATOM 769 O O . ILE A 1 98 ? 7.162 -3.041 1.436 1.00 78.25 98 ILE A O 1
ATOM 773 N N . GLU A 1 99 ? 5.406 -3.915 2.528 1.00 78.56 99 GLU A N 1
ATOM 774 C CA . GLU A 1 99 ? 5.926 -5.279 2.564 1.00 78.56 99 GLU A CA 1
ATOM 775 C C . GLU A 1 99 ? 4.935 -6.289 1.982 1.00 78.56 99 GLU A C 1
ATOM 777 O O . GLU A 1 99 ? 3.726 -6.146 2.173 1.00 78.56 99 GLU A O 1
ATOM 782 N N . PRO A 1 100 ? 5.404 -7.318 1.254 1.00 79.00 100 PRO A N 1
ATOM 783 C CA . PRO A 1 100 ? 4.536 -8.379 0.757 1.00 79.00 100 PRO A CA 1
ATOM 784 C C . PRO A 1 100 ? 4.017 -9.261 1.901 1.00 79.00 100 PRO A C 1
ATOM 786 O O . PRO A 1 100 ? 4.756 -9.628 2.813 1.00 79.00 100 PRO A O 1
ATOM 789 N N . VAL A 1 101 ? 2.752 -9.676 1.823 1.00 77.88 101 VAL A N 1
ATOM 790 C CA . VAL A 1 101 ? 2.166 -10.629 2.776 1.00 77.88 101 VAL A CA 1
ATOM 791 C C . VAL A 1 101 ? 2.456 -12.059 2.318 1.00 77.88 101 VAL A C 1
ATOM 793 O O . VAL A 1 101 ? 2.022 -12.491 1.249 1.00 77.88 101 VAL A O 1
ATOM 796 N N . SER A 1 102 ? 3.180 -12.818 3.144 1.00 77.88 102 SER A N 1
ATOM 797 C CA . SER A 1 102 ? 3.534 -14.212 2.846 1.00 77.88 102 SER A CA 1
ATOM 798 C C . SER A 1 102 ? 2.292 -15.077 2.593 1.00 77.88 102 SER A C 1
ATOM 800 O O . SER A 1 102 ? 1.311 -15.010 3.334 1.00 77.88 102 SER A O 1
ATOM 802 N N . GLY A 1 103 ? 2.328 -15.882 1.528 1.00 77.69 103 GLY A N 1
ATOM 803 C CA . GLY A 1 103 ? 1.222 -16.759 1.125 1.00 77.69 103 GLY A CA 1
ATOM 804 C C . GLY A 1 103 ? 0.024 -16.056 0.470 1.00 77.69 103 GLY A C 1
ATOM 805 O O . GLY A 1 103 ? -0.905 -16.742 0.050 1.00 77.69 103 GLY A O 1
ATOM 806 N N . ALA A 1 104 ? 0.037 -14.724 0.336 1.00 79.50 104 ALA A N 1
ATOM 807 C CA . ALA A 1 104 ? -1.046 -13.947 -0.263 1.00 79.50 104 ALA A CA 1
ATOM 808 C C . ALA A 1 104 ? -0.530 -13.137 -1.471 1.00 79.50 104 ALA A C 1
ATOM 810 O O . ALA A 1 104 ? -0.013 -12.029 -1.304 1.00 79.50 104 ALA A O 1
ATOM 811 N N . PRO A 1 105 ? -0.641 -13.666 -2.706 1.00 76.62 105 PRO A N 1
ATOM 812 C CA . PRO A 1 105 ? -0.125 -12.981 -3.883 1.00 76.62 105 PRO A CA 1
ATOM 813 C C . PRO A 1 105 ? -0.823 -11.636 -4.064 1.00 76.62 105 PRO A C 1
ATOM 815 O O . PRO A 1 105 ? -2.037 -11.524 -3.885 1.00 76.62 105 PRO A O 1
ATOM 818 N N . ASN A 1 106 ? -0.047 -10.624 -4.451 1.00 77.69 106 ASN A N 1
ATOM 819 C CA . ASN A 1 106 ? -0.519 -9.262 -4.678 1.00 77.69 106 ASN A CA 1
ATOM 820 C C . ASN A 1 106 ? -1.119 -8.563 -3.445 1.00 77.69 106 ASN A C 1
ATOM 822 O O . ASN A 1 106 ? -1.733 -7.507 -3.601 1.00 77.69 106 ASN A O 1
ATOM 826 N N . VAL A 1 107 ? -0.938 -9.115 -2.240 1.00 84.06 107 VAL A N 1
ATOM 827 C CA . VAL A 1 107 ? -1.325 -8.479 -0.979 1.00 84.06 107 VAL A CA 1
ATOM 828 C C . VAL A 1 107 ? -0.083 -7.944 -0.284 1.00 84.06 107 VAL A C 1
ATOM 830 O O . VAL A 1 107 ? 0.934 -8.624 -0.159 1.00 84.06 107 VAL A O 1
ATOM 833 N N . TYR A 1 108 ? -0.200 -6.714 0.188 1.00 84.88 108 TYR A N 1
ATOM 834 C CA . TYR A 1 108 ? 0.847 -5.957 0.841 1.00 84.88 108 TYR A CA 1
ATOM 835 C C . TYR A 1 108 ? 0.346 -5.418 2.163 1.00 84.88 108 TYR A C 1
ATOM 837 O O . TYR A 1 108 ? -0.857 -5.265 2.377 1.00 84.88 108 TYR A O 1
ATOM 845 N N . MET A 1 109 ? 1.287 -5.112 3.036 1.00 87.25 109 MET A N 1
ATOM 846 C CA . MET A 1 109 ? 1.059 -4.452 4.301 1.00 87.25 109 MET A CA 1
ATOM 847 C C . MET A 1 109 ? 1.827 -3.138 4.316 1.00 87.25 109 MET A C 1
ATOM 849 O O . MET A 1 109 ? 2.962 -3.077 3.845 1.00 87.25 109 MET A O 1
ATOM 853 N N . LEU A 1 110 ? 1.199 -2.087 4.839 1.00 84.44 110 LEU A N 1
ATOM 854 C CA . LEU A 1 110 ? 1.898 -0.842 5.125 1.00 84.44 110 LEU A CA 1
ATOM 855 C C . LEU A 1 110 ? 2.838 -1.087 6.313 1.00 84.44 110 LEU A C 1
ATOM 857 O O . LEU A 1 110 ? 2.390 -1.543 7.371 1.00 84.44 110 LEU A O 1
ATOM 861 N N . SER A 1 111 ? 4.123 -0.808 6.126 1.00 76.69 111 SER A N 1
ATOM 862 C CA . SER A 1 111 ? 5.162 -1.010 7.134 1.00 76.69 111 SER A CA 1
ATOM 863 C C . SER A 1 111 ? 5.685 0.345 7.595 1.00 76.69 111 SER A C 1
ATOM 865 O O . SER A 1 111 ? 5.818 1.265 6.794 1.00 76.69 111 SER A O 1
ATOM 867 N N . ASN A 1 112 ? 5.984 0.478 8.885 1.00 66.44 112 ASN A N 1
ATOM 868 C CA . ASN A 1 112 ? 6.765 1.610 9.388 1.00 66.44 112 ASN A CA 1
ATOM 869 C C . ASN A 1 112 ? 8.276 1.387 9.209 1.00 66.44 112 ASN A C 1
ATOM 871 O O . ASN A 1 112 ? 9.067 2.251 9.595 1.00 66.44 112 ASN A O 1
ATOM 875 N N . LYS A 1 113 ? 8.691 0.231 8.670 1.00 58.69 113 LYS A N 1
ATOM 876 C CA . LYS A 1 113 ? 10.098 -0.119 8.503 1.00 58.69 113 LYS A CA 1
ATOM 877 C C . LYS A 1 113 ? 10.607 0.212 7.102 1.00 58.69 113 LYS A C 1
ATOM 879 O O . LYS A 1 113 ? 10.170 -0.340 6.094 1.00 58.69 113 LYS A O 1
ATOM 884 N N . VAL A 1 114 ? 11.635 1.054 7.093 1.00 46.38 114 VAL A N 1
ATOM 885 C CA . VAL A 1 114 ? 12.547 1.258 5.970 1.00 46.38 114 VAL A CA 1
ATOM 886 C C . VAL A 1 114 ? 13.592 0.142 6.035 1.00 46.38 114 VAL A C 1
ATOM 888 O O . VAL A 1 114 ? 14.567 0.268 6.773 1.00 46.38 114 VAL A O 1
ATOM 891 N N . GLU A 1 115 ? 13.436 -0.957 5.296 1.00 45.78 115 GLU A N 1
ATOM 892 C CA . GLU A 1 115 ? 14.519 -1.947 5.228 1.00 45.78 115 GLU A CA 1
ATOM 893 C C . GLU A 1 115 ? 15.545 -1.559 4.144 1.00 45.78 115 GLU A C 1
ATOM 895 O O . GLU A 1 115 ? 15.274 -1.583 2.940 1.00 45.78 115 GLU A O 1
ATOM 900 N N . ILE A 1 116 ? 16.766 -1.227 4.577 1.00 36.97 116 ILE A N 1
ATOM 901 C CA . ILE A 1 116 ? 17.989 -1.461 3.801 1.00 36.97 116 ILE A CA 1
ATOM 902 C C . ILE A 1 116 ? 18.679 -2.674 4.442 1.00 36.97 116 ILE A C 1
ATOM 904 O O . ILE A 1 116 ? 19.592 -2.510 5.244 1.00 36.97 116 ILE A O 1
ATOM 908 N N . GLY A 1 117 ? 18.252 -3.890 4.089 1.00 37.56 117 GLY A N 1
ATOM 909 C CA . GLY A 1 117 ? 18.965 -5.130 4.423 1.00 37.56 117 GLY A CA 1
ATOM 910 C C . GLY A 1 117 ? 18.204 -6.103 5.328 1.00 37.56 117 GLY A C 1
ATOM 911 O O . GLY A 1 117 ? 17.773 -5.743 6.410 1.00 37.56 117 GLY A O 1
ATOM 912 N N . PHE A 1 118 ? 18.124 -7.349 4.853 1.00 35.75 118 PHE A N 1
ATOM 913 C CA . PHE A 1 118 ? 17.420 -8.503 5.413 1.00 35.75 118 PHE A CA 1
ATOM 914 C C . PHE A 1 118 ? 17.712 -8.767 6.900 1.00 35.75 118 PHE A C 1
ATOM 916 O O . PHE A 1 118 ? 18.725 -9.389 7.219 1.00 35.75 118 PHE A O 1
ATOM 923 N N . HIS A 1 119 ? 16.807 -8.340 7.775 1.00 36.75 119 HIS A N 1
ATOM 924 C CA . HIS A 1 119 ? 16.315 -9.034 8.969 1.00 36.75 119 HIS A CA 1
ATOM 925 C C . HIS A 1 119 ? 15.786 -8.019 9.975 1.00 36.75 119 HIS A C 1
ATOM 927 O O . HIS A 1 119 ? 16.516 -7.599 10.863 1.00 36.75 119 HIS A O 1
ATOM 933 N N . GLU A 1 120 ? 14.487 -7.740 9.919 1.00 39.34 120 GLU A N 1
ATOM 934 C CA . GLU A 1 120 ? 13.695 -7.373 11.091 1.00 39.34 120 GLU A CA 1
ATOM 935 C C . GLU A 1 120 ? 12.195 -7.568 10.800 1.00 39.34 120 GLU A C 1
ATOM 937 O O . GLU A 1 120 ? 11.739 -7.371 9.680 1.00 39.34 120 GLU A O 1
ATOM 942 N N . ILE A 1 121 ? 11.413 -7.994 11.797 1.00 42.75 121 ILE A N 1
ATOM 943 C CA . ILE A 1 121 ? 9.954 -8.169 11.660 1.00 42.75 121 ILE A CA 1
ATOM 944 C C . ILE A 1 121 ? 9.327 -6.780 11.427 1.00 42.75 121 ILE A C 1
ATOM 946 O O . ILE A 1 121 ? 9.630 -5.903 12.237 1.00 42.75 121 ILE A O 1
ATOM 950 N N . PRO A 1 122 ? 8.488 -6.545 10.395 1.00 49.78 122 PRO A N 1
ATOM 951 C CA . PRO A 1 122 ? 7.771 -5.280 10.207 1.00 49.78 122 PRO A CA 1
ATOM 952 C C . PRO A 1 122 ? 7.068 -4.830 11.478 1.00 49.78 122 PRO A C 1
ATOM 954 O O . PRO A 1 122 ? 6.244 -5.565 12.026 1.00 49.78 122 PRO A O 1
ATOM 957 N N . ASP A 1 123 ? 7.311 -3.588 11.879 1.00 58.31 123 ASP A N 1
ATOM 958 C CA . ASP A 1 123 ? 6.363 -2.898 12.738 1.00 58.31 123 ASP A CA 1
ATOM 959 C C . ASP A 1 123 ? 5.248 -2.414 11.818 1.00 58.31 123 ASP A C 1
ATOM 961 O O . ASP A 1 123 ? 5.486 -1.664 10.863 1.00 58.31 123 ASP A O 1
ATOM 965 N N . ASN A 1 124 ? 4.031 -2.896 12.061 1.00 63.78 124 ASN A N 1
ATOM 966 C CA . ASN A 1 124 ? 2.877 -2.468 11.288 1.00 63.78 124 ASN A CA 1
ATOM 967 C C . ASN A 1 124 ? 2.780 -0.942 11.306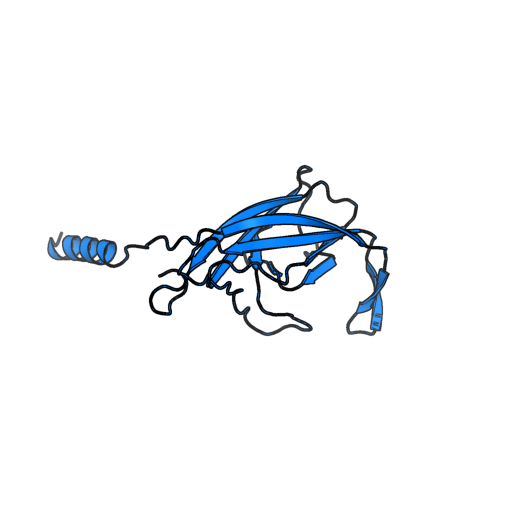 1.00 63.78 124 ASN A C 1
ATOM 969 O O . ASN A 1 124 ? 2.956 -0.314 12.354 1.00 63.78 124 ASN A O 1
ATOM 973 N N . ALA A 1 125 ? 2.440 -0.350 10.163 1.00 68.88 125 ALA A N 1
ATOM 974 C CA . ALA A 1 125 ? 2.258 1.084 10.125 1.00 68.88 125 ALA A CA 1
ATOM 975 C C . ALA A 1 125 ? 1.074 1.529 10.984 1.00 68.88 125 ALA A C 1
ATOM 977 O O . ALA A 1 125 ? -0.085 1.192 10.716 1.00 68.88 125 ALA A O 1
ATOM 978 N N . GLU A 1 126 ? 1.380 2.291 12.032 1.00 81.56 126 GLU A N 1
ATOM 979 C CA . GLU A 1 126 ? 0.375 2.862 12.913 1.00 81.56 126 GLU A CA 1
ATOM 980 C C . GLU A 1 126 ? -0.025 4.264 12.447 1.00 81.56 126 GLU A C 1
ATOM 982 O O . GLU A 1 126 ? 0.823 5.146 12.343 1.00 81.56 126 GLU A O 1
ATOM 987 N N . LEU A 1 127 ? -1.324 4.494 12.241 1.00 83.94 127 LEU A N 1
ATOM 988 C CA . LEU A 1 127 ? -1.864 5.813 11.887 1.00 83.94 127 LEU A CA 1
ATOM 989 C C . LEU A 1 127 ? -2.720 6.359 13.023 1.00 83.94 127 LEU A C 1
ATOM 991 O O . LEU A 1 127 ? -3.717 5.732 13.408 1.00 83.94 127 LEU A O 1
ATOM 995 N N . ALA A 1 128 ? -2.361 7.528 13.553 1.00 87.38 128 ALA A N 1
ATOM 996 C CA . ALA A 1 128 ? -3.179 8.230 14.535 1.00 87.38 128 ALA A CA 1
ATOM 997 C C . ALA A 1 128 ? -4.560 8.608 13.954 1.00 87.38 128 ALA A C 1
ATOM 999 O O . ALA A 1 128 ? -4.746 8.612 12.734 1.00 87.38 128 ALA A O 1
ATOM 1000 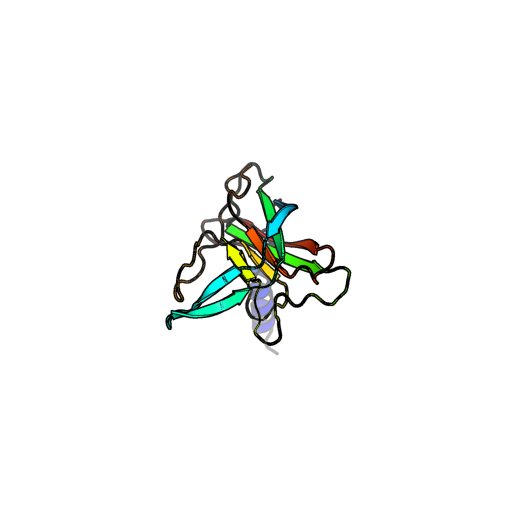N N . PRO A 1 129 ? -5.560 8.906 14.803 1.00 89.06 129 PRO A N 1
ATOM 1001 C CA . PRO A 1 129 ? -6.847 9.414 14.339 1.00 89.06 129 PRO A CA 1
ATOM 1002 C C . PRO A 1 129 ? -6.698 10.624 13.406 1.00 89.06 129 PRO A C 1
ATOM 1004 O O . PRO A 1 129 ? -6.065 11.614 13.771 1.00 89.06 129 PRO A O 1
ATOM 1007 N N . GLY A 1 130 ? -7.281 10.557 12.208 1.00 87.50 130 GLY A N 1
ATOM 1008 C CA . GLY A 1 130 ? -7.202 11.616 11.196 1.00 87.50 130 GLY A CA 1
ATOM 1009 C C . GLY A 1 130 ? -5.905 11.667 10.379 1.00 87.50 130 GLY A C 1
ATOM 1010 O O . GLY A 1 130 ? -5.838 12.454 9.431 1.00 87.50 130 GLY A O 1
ATOM 1011 N N . GLU A 1 131 ? -4.895 10.859 10.715 1.00 89.00 131 GLU A N 1
ATOM 1012 C CA . GLU A 1 131 ? -3.585 10.867 10.058 1.00 89.00 131 GLU A CA 1
ATOM 1013 C C . GLU A 1 131 ? -3.608 10.135 8.707 1.00 89.00 131 GLU A C 1
ATOM 1015 O O . GLU A 1 131 ? -4.319 9.143 8.525 1.00 89.00 131 GLU A O 1
ATOM 1020 N N . GLU A 1 132 ? -2.808 10.628 7.761 1.00 89.00 132 GLU A N 1
ATOM 1021 C CA . GLU A 1 132 ? -2.467 9.942 6.512 1.00 89.00 132 GLU A CA 1
ATOM 1022 C C . GLU A 1 132 ? -1.011 9.463 6.584 1.00 89.00 132 GLU A C 1
ATOM 1024 O O . GLU A 1 132 ? -0.153 10.152 7.144 1.00 89.00 132 GLU A O 1
ATOM 1029 N N . ASN A 1 133 ? -0.721 8.284 6.035 1.00 85.69 133 ASN A N 1
ATOM 1030 C CA . ASN A 1 133 ? 0.650 7.785 5.954 1.00 85.69 133 ASN A CA 1
ATOM 1031 C C . ASN A 1 133 ? 1.547 8.750 5.165 1.00 85.69 133 ASN A C 1
ATOM 1033 O O . ASN A 1 133 ? 1.183 9.278 4.116 1.00 85.69 133 ASN A O 1
ATOM 1037 N N . LYS A 1 134 ? 2.771 8.934 5.659 1.00 72.50 134 LYS A N 1
ATOM 1038 C CA . LYS A 1 134 ? 3.791 9.778 5.014 1.00 72.50 134 LYS A CA 1
ATOM 1039 C C . LYS A 1 134 ? 4.638 9.018 3.991 1.00 72.50 134 LYS A C 1
ATOM 1041 O O . LYS A 1 134 ? 5.394 9.633 3.246 1.00 72.50 134 LYS A O 1
ATOM 1046 N N . HIS A 1 135 ? 4.522 7.693 3.986 1.00 69.81 135 HIS A N 1
ATOM 1047 C CA . HIS A 1 135 ? 5.407 6.776 3.287 1.00 69.81 135 HIS A CA 1
ATOM 1048 C C . HIS A 1 135 ? 4.619 5.620 2.674 1.00 69.81 135 HIS A C 1
ATOM 1050 O O . HIS A 1 135 ? 3.628 5.183 3.254 1.00 69.81 135 HIS A O 1
ATOM 1056 N N . GLY A 1 136 ? 5.046 5.139 1.508 1.00 74.88 136 GLY A N 1
ATOM 1057 C CA . GLY A 1 136 ? 4.363 4.078 0.774 1.00 74.88 136 GLY A CA 1
ATOM 1058 C C . GLY A 1 136 ? 4.536 4.253 -0.726 1.00 74.88 136 GLY A C 1
ATOM 1059 O O . GLY A 1 136 ? 3.590 4.608 -1.425 1.00 74.88 136 GLY A O 1
ATOM 1060 N N . GLU A 1 137 ? 5.748 4.019 -1.226 1.00 79.31 137 GLU A N 1
ATOM 1061 C CA . GLU A 1 137 ? 6.050 4.113 -2.656 1.00 79.31 137 GLU A CA 1
ATOM 1062 C C . GLU A 1 137 ? 6.512 2.770 -3.209 1.00 79.31 137 GLU A C 1
ATOM 1064 O O . GLU A 1 137 ? 7.172 1.976 -2.536 1.00 79.31 137 GLU A O 1
ATOM 1069 N N . PHE A 1 138 ? 6.221 2.530 -4.481 1.00 80.00 138 PHE A N 1
ATOM 1070 C CA . PHE A 1 138 ? 6.775 1.393 -5.193 1.00 80.00 138 PHE A CA 1
ATOM 1071 C C . PHE A 1 138 ? 6.973 1.696 -6.673 1.00 80.00 138 PHE A C 1
ATOM 1073 O O . PHE A 1 138 ? 6.359 2.597 -7.248 1.00 80.00 138 PHE A O 1
ATOM 1080 N N . ILE A 1 139 ? 7.872 0.939 -7.296 1.00 77.69 139 ILE A N 1
ATOM 1081 C CA . ILE A 1 139 ? 8.181 1.069 -8.721 1.00 77.69 139 ILE A CA 1
ATOM 1082 C C . ILE A 1 139 ? 7.820 -0.233 -9.424 1.00 77.69 139 ILE A C 1
ATOM 1084 O O . ILE A 1 139 ? 8.258 -1.315 -9.022 1.00 77.69 139 ILE A O 1
ATOM 1088 N N . VAL A 1 140 ? 7.063 -0.109 -10.510 1.00 76.62 140 VAL A N 1
ATOM 1089 C CA . VAL A 1 140 ? 6.723 -1.219 -11.407 1.00 76.62 140 VAL A CA 1
ATOM 1090 C C . VAL A 1 140 ? 7.289 -0.970 -12.795 1.00 76.62 140 VAL A C 1
ATOM 1092 O O . VAL A 1 140 ? 7.508 0.174 -13.187 1.00 76.62 140 VAL A O 1
ATOM 1095 N N . ASN A 1 141 ? 7.530 -2.048 -13.534 1.00 73.12 141 ASN A N 1
ATOM 1096 C CA . ASN A 1 141 ? 7.986 -1.981 -14.918 1.00 73.12 141 ASN A CA 1
ATOM 1097 C C . ASN A 1 141 ? 6.920 -1.323 -15.822 1.00 73.12 141 ASN A C 1
ATOM 1099 O O . ASN A 1 141 ? 5.722 -1.458 -15.570 1.00 73.12 141 ASN A O 1
ATOM 1103 N N . ASP A 1 142 ? 7.349 -0.640 -16.881 1.00 65.44 142 ASP A N 1
ATOM 1104 C CA . ASP A 1 142 ? 6.494 0.081 -17.837 1.00 65.44 14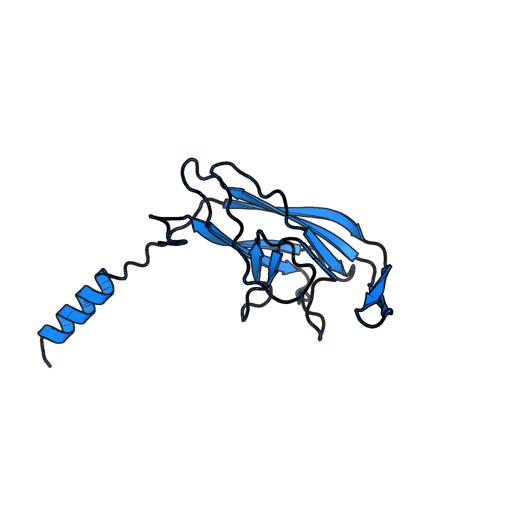2 ASP A CA 1
ATOM 1105 C C . ASP A 1 142 ? 5.530 -0.825 -18.628 1.00 65.44 142 ASP A C 1
ATOM 1107 O O . ASP A 1 142 ? 4.545 -0.358 -19.201 1.00 65.44 142 ASP A O 1
ATOM 1111 N N . THR A 1 143 ? 5.767 -2.137 -18.607 1.00 65.06 143 THR A N 1
ATOM 1112 C CA . THR A 1 143 ? 4.890 -3.150 -19.202 1.00 65.06 143 THR A CA 1
ATOM 1113 C C . THR A 1 143 ? 3.601 -3.395 -18.411 1.00 65.06 143 THR A C 1
ATOM 1115 O O . THR A 1 143 ? 2.680 -4.032 -18.932 1.00 65.06 143 THR A O 1
ATOM 1118 N N . VAL A 1 144 ? 3.533 -2.944 -17.155 1.00 66.19 144 VAL A N 1
ATOM 1119 C CA . VAL A 1 144 ? 2.365 -3.118 -16.278 1.00 66.19 144 VAL A CA 1
ATOM 1120 C C . VAL A 1 144 ? 1.247 -2.161 -16.706 1.00 66.19 144 VAL A C 1
ATOM 1122 O O . VAL A 1 144 ? 1.494 -1.016 -17.078 1.00 66.19 144 VAL A O 1
ATOM 1125 N N . GLY A 1 145 ? 0.004 -2.649 -16.741 1.00 65.12 145 GLY A N 1
ATOM 1126 C CA . GLY A 1 145 ? -1.162 -1.810 -17.015 1.00 65.12 145 GLY A CA 1
ATOM 1127 C C . GLY A 1 145 ? -1.552 -0.934 -15.824 1.00 65.12 145 GLY A C 1
ATOM 1128 O O . GLY A 1 145 ? -0.818 -0.805 -14.846 1.00 65.12 145 GLY A O 1
ATOM 1129 N N . THR A 1 146 ? -2.719 -0.294 -15.906 1.00 76.56 146 THR A N 1
ATOM 1130 C CA . THR A 1 146 ? -3.206 0.533 -14.800 1.00 76.56 146 THR A CA 1
ATOM 1131 C C . THR A 1 146 ? -3.414 -0.337 -13.568 1.00 76.56 146 THR A C 1
ATOM 1133 O O . THR A 1 146 ? -4.120 -1.349 -13.610 1.00 76.56 146 THR A O 1
ATOM 1136 N N . LEU A 1 147 ? -2.795 0.079 -12.467 1.00 81.44 147 LEU A N 1
ATOM 1137 C CA . LEU A 1 147 ? -2.958 -0.561 -11.177 1.00 81.44 147 LEU A CA 1
ATOM 1138 C C . LEU A 1 147 ? -4.206 -0.056 -10.475 1.00 81.44 147 LEU A C 1
ATOM 1140 O O . LEU A 1 147 ? -4.566 1.117 -10.533 1.00 81.44 147 LEU A O 1
ATOM 1144 N N . THR A 1 148 ? -4.841 -0.979 -9.778 1.00 84.56 148 THR A N 1
ATOM 1145 C CA . THR A 1 148 ? -5.978 -0.738 -8.906 1.00 84.56 148 THR A CA 1
ATOM 1146 C C . THR A 1 148 ? -5.575 -1.112 -7.492 1.00 84.56 148 THR A C 1
ATOM 1148 O O . THR A 1 148 ? -4.867 -2.096 -7.276 1.00 84.56 148 THR A O 1
ATOM 1151 N N . LEU A 1 149 ? -6.004 -0.296 -6.537 1.00 88.69 149 LEU A N 1
ATOM 1152 C CA . LEU A 1 149 ? -5.765 -0.487 -5.116 1.00 88.69 149 LEU A CA 1
ATOM 1153 C C . LEU A 1 149 ? -7.074 -0.895 -4.456 1.00 88.69 149 LEU A C 1
ATOM 1155 O O . LEU A 1 149 ? -8.103 -0.251 -4.661 1.00 88.69 149 LEU A O 1
ATOM 1159 N N . LYS A 1 150 ? -7.024 -1.937 -3.631 1.00 89.38 150 LYS A N 1
ATOM 1160 C CA . LYS A 1 150 ? -8.149 -2.346 -2.794 1.00 89.38 150 LYS A CA 1
ATOM 1161 C C . LYS A 1 150 ? -7.671 -2.557 -1.367 1.00 89.38 150 LYS A C 1
ATOM 1163 O O . LYS A 1 150 ? -6.717 -3.293 -1.136 1.00 89.38 150 LYS A O 1
ATOM 1168 N N . LEU A 1 151 ? -8.354 -1.939 -0.410 1.00 89.75 151 LEU A N 1
ATOM 1169 C CA . LEU A 1 151 ? -8.134 -2.215 1.005 1.00 89.75 151 LEU A CA 1
ATOM 1170 C C . LEU A 1 151 ? -8.622 -3.639 1.319 1.00 89.75 151 LEU A C 1
ATOM 1172 O O . LEU A 1 151 ? -9.755 -3.996 0.993 1.00 89.75 151 LEU A O 1
ATOM 1176 N N . VAL A 1 152 ? -7.751 -4.455 1.909 1.00 88.75 152 VAL A N 1
ATOM 1177 C CA . VAL A 1 152 ? -8.040 -5.848 2.289 1.00 88.75 152 VAL A CA 1
ATOM 1178 C C . VAL A 1 152 ? -8.364 -5.928 3.774 1.00 88.75 152 VAL A C 1
ATOM 1180 O O . VAL A 1 152 ? -9.310 -6.601 4.165 1.00 88.75 152 VAL A O 1
ATOM 1183 N N . GLU A 1 153 ? -7.589 -5.228 4.598 1.00 88.38 153 GLU A N 1
ATOM 1184 C CA . GLU A 1 153 ? -7.746 -5.211 6.047 1.00 88.38 153 GLU A CA 1
ATOM 1185 C C . GLU A 1 153 ? -7.284 -3.859 6.588 1.00 88.38 153 GLU A C 1
ATOM 1187 O O . GLU A 1 153 ? -6.247 -3.343 6.176 1.00 88.38 153 GLU A O 1
ATOM 1192 N N . ALA A 1 154 ? -8.023 -3.309 7.546 1.00 87.00 154 ALA A N 1
ATOM 1193 C CA . ALA A 1 154 ? -7.546 -2.234 8.400 1.00 87.00 154 ALA A CA 1
ATOM 1194 C C . ALA A 1 154 ? -8.014 -2.514 9.828 1.00 87.00 154 ALA A C 1
ATOM 1196 O O . ALA A 1 154 ? -9.208 -2.705 10.061 1.00 87.00 154 ALA A O 1
ATOM 1197 N N . LYS A 1 155 ? -7.079 -2.567 10.776 1.00 87.12 155 LYS A N 1
ATOM 1198 C CA . LYS A 1 155 ? -7.341 -2.889 12.187 1.00 87.12 155 LYS A CA 1
ATOM 1199 C C . LYS A 1 155 ? -6.905 -1.750 13.088 1.00 87.12 155 LYS A C 1
ATOM 1201 O O . LYS A 1 155 ? -5.961 -1.041 12.759 1.00 87.12 155 LYS A O 1
ATOM 1206 N N . TYR A 1 156 ? -7.535 -1.610 14.250 1.00 85.56 156 TYR A N 1
ATOM 1207 C CA . TYR A 1 156 ? -7.120 -0.666 15.291 1.00 85.56 156 TYR A CA 1
ATOM 1208 C C . TYR A 1 156 ? -6.645 -1.381 16.563 1.00 85.56 156 TYR A C 1
ATOM 1210 O O . TYR A 1 156 ? -6.921 -2.563 16.770 1.00 85.56 156 TYR A O 1
ATOM 1218 N N . PHE A 1 157 ? -5.943 -0.6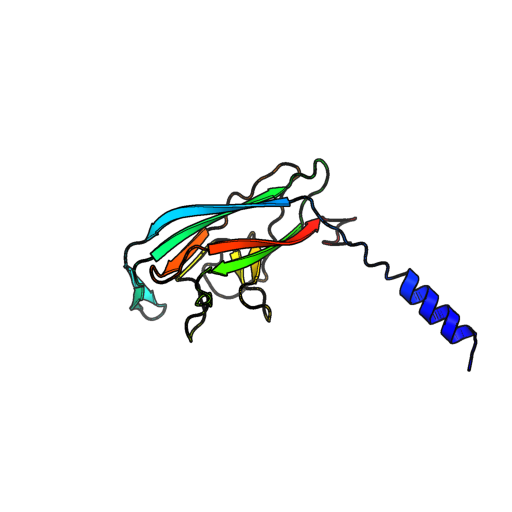60 17.438 1.00 79.00 157 PHE A N 1
ATOM 1219 C CA . PHE A 1 157 ? -5.604 -1.173 18.768 1.00 79.00 157 PHE A CA 1
ATOM 1220 C C . PHE A 1 157 ? -6.820 -1.171 19.694 1.00 79.00 157 PHE A C 1
ATOM 1222 O O . PHE A 1 157 ? -7.394 -0.118 19.980 1.00 79.00 157 PHE A O 1
ATOM 1229 N N . ASN A 1 158 ? -7.183 -2.334 20.222 1.00 79.25 158 ASN A N 1
ATOM 1230 C CA . ASN A 1 158 ? -8.162 -2.462 21.292 1.00 79.25 158 ASN A CA 1
ATOM 1231 C C . ASN A 1 158 ? -7.445 -2.960 22.549 1.00 79.25 158 ASN A C 1
ATOM 1233 O O . ASN A 1 158 ? -6.844 -4.026 22.531 1.00 79.25 158 ASN A O 1
ATOM 1237 N N . LYS A 1 159 ? -7.467 -2.177 23.634 1.00 77.31 159 LYS A N 1
ATOM 1238 C CA . LYS A 1 159 ? -6.790 -2.519 24.904 1.00 77.31 159 LYS A CA 1
ATOM 1239 C C . LYS A 1 159 ? -5.307 -2.925 24.748 1.00 77.31 159 LYS A C 1
ATOM 1241 O O . LYS A 1 159 ? -4.823 -3.786 25.471 1.00 77.31 159 LYS A O 1
ATOM 1246 N N . GLY A 1 160 ? -4.590 -2.308 23.807 1.00 70.94 160 GLY A N 1
ATOM 1247 C CA . GLY A 1 160 ? -3.172 -2.592 23.542 1.00 70.94 160 GLY A CA 1
ATOM 1248 C C . GLY A 1 160 ? -2.907 -3.772 22.599 1.00 70.94 160 GLY A C 1
ATOM 1249 O O . GLY A 1 160 ? -1.759 -3.988 22.229 1.00 70.94 160 GLY A O 1
ATOM 1250 N N . VAL A 1 161 ? -3.942 -4.491 22.152 1.00 73.25 161 VAL A N 1
ATOM 1251 C CA . VAL A 1 161 ? -3.828 -5.589 21.180 1.00 73.25 161 VAL A CA 1
ATOM 1252 C C . VAL A 1 161 ? -4.302 -5.117 19.806 1.00 73.25 161 VAL A C 1
ATOM 1254 O O . VAL A 1 161 ? -5.362 -4.496 19.673 1.00 73.25 161 VAL A O 1
ATOM 1257 N N . CYS A 1 162 ? -3.513 -5.380 18.763 1.00 75.12 162 CYS A N 1
ATOM 1258 C CA . CYS A 1 162 ? -3.894 -5.046 17.394 1.00 75.12 162 CYS A CA 1
ATOM 1259 C C . CYS A 1 162 ? -4.978 -6.003 16.887 1.00 75.12 162 CYS A C 1
ATOM 1261 O O . CYS A 1 162 ? -4.719 -7.193 16.721 1.00 75.12 162 CYS A O 1
ATOM 1263 N N . GLY A 1 163 ? -6.175 -5.488 16.595 1.00 69.38 163 GLY A N 1
ATOM 1264 C CA . GLY A 1 163 ? -7.271 -6.313 16.079 1.00 69.38 163 GLY A CA 1
ATOM 1265 C C . GLY A 1 163 ? -8.218 -6.897 17.130 1.00 69.38 163 GLY A C 1
ATOM 1266 O O . GLY A 1 163 ? -9.167 -7.561 16.722 1.00 69.38 163 GLY A O 1
ATOM 1267 N N . GLY A 1 164 ? -8.027 -6.604 18.426 1.00 48.56 164 GLY A N 1
ATOM 1268 C CA . GLY A 1 164 ? -8.877 -7.139 19.501 1.00 48.56 164 GLY A CA 1
ATOM 1269 C C . GLY A 1 164 ? -8.200 -8.213 20.322 1.00 48.56 164 GLY A C 1
ATOM 1270 O O . GLY A 1 164 ? -7.933 -9.286 19.750 1.00 48.56 164 GLY A O 1
#

Sequence (164 aa):
MNPFLLLFTILLAIQFHAHIVSANVTARLETTGKWPAKTLKNNKGEPVVMPAGVRYAVFFKNNDKSKKTCSIKFSLTDTKGKFSLTDKKGMPIKLFDIEPVSGAPNVYMLSNKVEIGFHEIPDNAELAPGEENKHGEFIVNDTVGTLTLKLVEAKYFNKGVCGG

pLDDT: mean 71.77, std 15.77, range [35.75, 91.69]

Organism: Heterodera avenae (NCBI:txid34510)

Radius of gyration: 19.94 Å; chains: 1; bounding box: 54×50×49 Å

Foldseek 3Di:
DDVVVVVVVVVVVVVPPLPQQAFDKDKDKDFPAKADWDFDADPVRDTDIDHIWTKMFMKIWGQAQAFKWQKWKKFKDFPVRPDFCQDVNGHFPDWAQKADDPPDTRMIIRFPDGDPDDDDDGRGDIADHGGMDPMTMTIHHPPTHDMDMGTDGIFTDDPNDTSD